Protein AF-A0A176QD18-F1 (afdb_monomer_lite)

Radius of gyration: 16.06 Å; chains: 1; bounding box: 37×31×46 Å

pLDDT: mean 91.09, std 9.18, range [41.78, 98.5]

Secondary structure (DSSP, 8-state):
---EEETT-HHHHHHHHHHHHHHHHHHHS---TTHHHHHHHHHHHHHHHHHHHHHHHHSSEEE---GGGEEEEEPTTT--EEEEEE----EEE-S-HHHHHHHHHHHHHHHHHHHHHH---SS---HHHHHHHHHHHHHHHHHHHH--SPPPPSS---GGGSTTPPPPTT-TT-

Foldseek 3Di:
DFDQDQLQDQVVLVVQLVVLQVLLCVVQVGRPAQLSLLVSLLQSQQVLLQVQQCCLQVHQKRWQSASRQKTFGADPRNGHGDDIGGHDGDMDGHRDSVVSLVNSLVNSLVNQCVSLVSHNGPDDDDPQQSSQSNVLSNQQSCCVRPNDDNAAGSHASCQCVGPPGDADPNHPVD

Sequence (174 aa):
MPLDAPLHDPDLTRRWVERYAEITRAQSGVAPPGMPSAFVLQHHLDPLAQVVATAAVRGTWVLDADPSRWAVRLEPTFGYPLAVRVAKGESAEVADLGERVRRAQAGYLAAADAIATAFPAAHRMSSRQRLGMGRDMWRGALHRLLGGPLPRRESCCLLYALPAMHPCGGCPRV

Structure (mmCIF, N/CA/C/O backbone):
data_AF-A0A176QD18-F1
#
_entry.id   AF-A0A176QD18-F1
#
loop_
_atom_site.group_PDB
_atom_site.id
_atom_site.type_symbol
_atom_site.label_atom_id
_atom_site.label_alt_id
_atom_site.label_comp_id
_atom_site.label_asym_id
_atom_site.label_entity_id
_atom_site.label_seq_id
_atom_site.pdbx_PDB_ins_code
_atom_site.Cartn_x
_atom_site.Cartn_y
_atom_site.Cartn_z
_atom_site.occupancy
_atom_site.B_iso_or_equiv
_atom_site.auth_seq_id
_atom_site.auth_comp_id
_atom_site.auth_asym_id
_atom_site.auth_atom_id
_atom_site.pdbx_PDB_model_num
ATOM 1 N N . MET A 1 1 ? 13.319 -18.129 -5.665 1.00 41.78 1 MET A N 1
ATOM 2 C CA . MET A 1 1 ? 13.509 -17.638 -4.284 1.00 41.78 1 MET A CA 1
ATOM 3 C C . MET A 1 1 ? 12.147 -17.635 -3.605 1.00 41.78 1 MET A C 1
ATOM 5 O O . MET A 1 1 ? 11.299 -16.882 -4.075 1.00 41.78 1 MET A O 1
ATOM 9 N N . PRO A 1 2 ? 11.879 -18.497 -2.606 1.00 43.75 2 PRO A N 1
ATOM 10 C CA . PRO A 1 2 ? 10.680 -18.345 -1.790 1.00 43.75 2 PRO A CA 1
ATOM 11 C C . PRO A 1 2 ? 10.827 -17.031 -1.018 1.00 43.75 2 PRO A C 1
ATOM 13 O O . PRO A 1 2 ? 11.711 -16.886 -0.180 1.00 43.75 2 PRO A O 1
ATOM 16 N N . LEU A 1 3 ? 10.039 -16.035 -1.408 1.00 50.09 3 LEU A N 1
ATOM 17 C CA . LEU A 1 3 ? 10.048 -14.705 -0.818 1.00 50.09 3 LEU A CA 1
ATOM 18 C C . LEU A 1 3 ? 8.923 -14.643 0.212 1.00 50.09 3 LEU A C 1
ATOM 20 O O . LEU A 1 3 ? 7.828 -14.171 -0.086 1.00 50.09 3 LEU A O 1
ATOM 24 N N . ASP A 1 4 ? 9.200 -15.140 1.414 1.00 60.00 4 ASP A N 1
ATOM 25 C CA . ASP A 1 4 ? 8.589 -14.562 2.607 1.00 60.00 4 ASP A CA 1
ATOM 26 C C . ASP A 1 4 ? 9.358 -13.261 2.844 1.00 60.00 4 ASP A C 1
ATOM 28 O O . ASP A 1 4 ? 10.398 -13.259 3.495 1.00 60.00 4 ASP A O 1
ATOM 32 N N . ALA A 1 5 ? 8.943 -12.177 2.188 1.00 55.12 5 ALA A N 1
ATOM 33 C CA . ALA A 1 5 ? 9.625 -10.897 2.286 1.00 55.12 5 ALA A CA 1
ATOM 34 C C . ALA A 1 5 ? 9.319 -10.297 3.666 1.00 55.12 5 ALA A C 1
ATOM 36 O O . ALA A 1 5 ? 8.156 -9.948 3.916 1.00 55.12 5 ALA A O 1
ATOM 37 N N . PRO A 1 6 ? 10.308 -10.138 4.565 1.00 59.91 6 PRO A N 1
ATOM 38 C CA . PRO A 1 6 ? 10.138 -9.204 5.663 1.00 59.91 6 PRO A CA 1
ATOM 39 C C . PRO A 1 6 ? 9.969 -7.827 5.021 1.00 59.91 6 PRO A C 1
ATOM 41 O O . PRO A 1 6 ? 10.747 -7.463 4.134 1.00 59.91 6 PRO A O 1
ATOM 44 N N . LEU A 1 7 ? 8.986 -7.037 5.452 1.00 63.72 7 LEU A N 1
ATOM 45 C CA . LEU A 1 7 ? 8.760 -5.703 4.879 1.00 63.72 7 LEU A CA 1
ATOM 46 C C . LEU A 1 7 ? 9.941 -4.730 5.149 1.00 63.72 7 LEU A C 1
ATOM 48 O O . LEU A 1 7 ? 9.865 -3.573 4.745 1.00 63.72 7 LEU A O 1
ATOM 52 N N . HIS A 1 8 ? 11.009 -5.174 5.831 1.00 68.88 8 HIS A N 1
ATOM 53 C CA . HIS A 1 8 ? 12.129 -4.363 6.338 1.00 68.88 8 HIS A CA 1
ATOM 54 C C . HIS A 1 8 ? 13.501 -4.785 5.809 1.00 68.88 8 HIS A C 1
ATOM 56 O O . HIS A 1 8 ? 14.480 -4.156 6.193 1.00 68.88 8 HIS A O 1
ATOM 62 N N . ASP A 1 9 ? 13.616 -5.834 4.987 1.00 83.12 9 ASP A N 1
ATOM 63 C CA . ASP A 1 9 ? 14.916 -6.213 4.417 1.00 83.12 9 ASP A CA 1
ATOM 64 C C . ASP A 1 9 ? 15.199 -5.350 3.169 1.00 83.12 9 ASP A C 1
ATOM 66 O O . ASP A 1 9 ? 14.551 -5.537 2.126 1.00 83.12 9 ASP A O 1
ATOM 70 N N . PRO A 1 10 ? 16.142 -4.387 3.235 1.00 87.06 10 PRO A N 1
ATOM 71 C CA . PRO A 1 10 ? 16.395 -3.479 2.127 1.00 87.06 10 PRO A CA 1
ATOM 72 C C . PRO A 1 10 ? 17.048 -4.173 0.925 1.00 87.06 10 PRO A C 1
ATOM 74 O O . PRO A 1 10 ? 16.810 -3.756 -0.208 1.00 87.06 10 PRO A O 1
ATOM 77 N N . ASP A 1 11 ? 17.839 -5.229 1.133 1.00 88.50 11 ASP A N 1
ATOM 78 C CA . ASP A 1 11 ? 18.477 -5.976 0.046 1.00 88.50 11 ASP A CA 1
ATOM 79 C C . ASP A 1 11 ? 17.459 -6.817 -0.710 1.00 88.50 11 ASP A C 1
ATOM 81 O O . ASP A 1 11 ? 17.433 -6.829 -1.943 1.00 88.50 11 ASP A O 1
ATOM 85 N N . LEU A 1 12 ? 16.573 -7.487 0.023 1.00 86.06 12 LEU A N 1
ATOM 86 C CA . LEU A 1 12 ? 15.469 -8.224 -0.573 1.00 86.06 12 LEU A CA 1
ATOM 87 C C . LEU A 1 12 ? 14.520 -7.285 -1.325 1.00 86.06 12 LEU A C 1
ATOM 89 O O . LEU A 1 12 ? 14.104 -7.606 -2.438 1.00 86.06 12 LEU A O 1
ATOM 93 N N . THR A 1 13 ? 14.239 -6.109 -0.762 1.00 89.31 13 THR A N 1
ATOM 94 C CA . THR A 1 13 ? 13.400 -5.093 -1.412 1.00 89.31 13 THR A CA 1
ATOM 95 C C . THR A 1 13 ? 14.039 -4.574 -2.702 1.00 89.31 13 THR A C 1
ATOM 97 O O . THR A 1 13 ? 13.356 -4.481 -3.722 1.00 89.31 13 THR A O 1
ATOM 100 N N . ARG A 1 14 ? 15.354 -4.302 -2.712 1.00 91.44 14 ARG A N 1
ATOM 101 C CA . ARG A 1 14 ? 16.087 -3.935 -3.938 1.00 91.44 14 ARG A CA 1
ATOM 102 C C . ARG A 1 14 ? 15.978 -5.017 -5.013 1.00 91.44 14 ARG A C 1
ATOM 104 O O . ARG A 1 14 ? 15.558 -4.715 -6.128 1.00 91.44 14 ARG A O 1
ATOM 111 N N . ARG A 1 15 ? 16.241 -6.280 -4.654 1.00 90.12 15 ARG A N 1
ATOM 112 C CA . ARG A 1 15 ? 16.093 -7.423 -5.574 1.00 90.12 15 ARG A CA 1
ATOM 113 C C . ARG A 1 15 ? 14.668 -7.556 -6.110 1.00 90.12 15 ARG A C 1
ATOM 115 O O . ARG A 1 15 ? 14.470 -7.935 -7.261 1.00 90.12 15 ARG A O 1
ATOM 122 N N . TRP A 1 16 ? 13.659 -7.249 -5.295 1.00 90.56 16 TRP A N 1
ATOM 123 C CA . TRP A 1 16 ? 12.268 -7.259 -5.741 1.00 90.56 16 TRP A CA 1
ATOM 124 C C . TRP A 1 16 ? 11.989 -6.149 -6.760 1.00 90.56 16 TRP A C 1
ATOM 126 O O . TRP A 1 16 ? 11.379 -6.423 -7.791 1.00 90.56 16 TRP A O 1
ATOM 136 N N . VAL A 1 17 ? 12.484 -4.928 -6.534 1.00 92.88 17 VAL A N 1
ATOM 137 C CA . VAL A 1 17 ? 12.375 -3.819 -7.500 1.00 92.88 17 VAL A CA 1
ATOM 138 C C . VAL A 1 17 ? 13.026 -4.180 -8.837 1.00 92.88 17 VAL A C 1
ATOM 140 O O . VAL A 1 17 ? 12.416 -3.975 -9.887 1.00 92.88 17 VAL A O 1
ATOM 143 N N . GLU A 1 18 ? 14.232 -4.747 -8.807 1.00 92.94 18 GLU A N 1
ATOM 144 C CA . GLU A 1 18 ? 14.959 -5.197 -10.002 1.00 92.94 18 GLU A CA 1
ATOM 145 C C . GLU A 1 18 ? 14.175 -6.268 -10.761 1.00 92.94 18 GLU A C 1
ATOM 147 O O . GLU A 1 18 ? 13.885 -6.109 -11.950 1.00 92.94 18 GLU A O 1
ATOM 152 N N . ARG A 1 19 ? 13.729 -7.305 -10.048 1.00 91.81 19 ARG A N 1
ATOM 153 C CA . ARG A 1 19 ? 12.923 -8.382 -10.617 1.00 91.81 19 ARG A CA 1
ATOM 154 C C . ARG A 1 19 ? 11.614 -7.870 -11.221 1.00 91.81 19 ARG A C 1
ATOM 156 O O . ARG A 1 19 ? 11.225 -8.294 -12.306 1.00 91.81 19 ARG A O 1
ATOM 163 N N . TYR A 1 20 ? 10.921 -6.958 -10.541 1.00 92.25 20 TYR A N 1
ATOM 164 C CA . TYR A 1 20 ? 9.683 -6.372 -11.054 1.00 92.25 20 TYR A CA 1
ATOM 165 C C . TYR A 1 20 ? 9.940 -5.584 -12.346 1.00 92.25 20 TYR A C 1
ATOM 167 O O . TYR A 1 20 ? 9.141 -5.645 -13.281 1.00 92.25 20 TYR A O 1
ATOM 175 N N . ALA A 1 21 ? 11.083 -4.897 -12.444 1.00 94.69 21 ALA A N 1
ATOM 176 C CA . ALA A 1 21 ? 11.501 -4.224 -13.669 1.00 94.69 21 ALA A CA 1
ATOM 177 C C . ALA A 1 21 ? 11.758 -5.214 -14.819 1.00 94.69 21 ALA A C 1
ATOM 179 O O . ALA A 1 21 ? 11.364 -4.945 -15.952 1.00 94.69 21 ALA A O 1
ATOM 180 N N . GLU A 1 22 ? 12.389 -6.358 -14.545 1.00 95.06 22 GLU A N 1
ATOM 181 C CA . GLU A 1 22 ? 12.621 -7.421 -15.535 1.00 95.06 22 GLU A CA 1
ATOM 182 C C . GLU A 1 22 ? 11.314 -8.019 -16.054 1.00 95.06 22 GLU A C 1
ATOM 184 O O . GLU A 1 22 ? 11.115 -8.087 -17.266 1.00 95.06 22 GLU A O 1
ATOM 189 N N . ILE A 1 23 ? 10.398 -8.372 -15.149 1.00 93.75 23 ILE A N 1
ATOM 190 C CA . ILE A 1 23 ? 9.067 -8.889 -15.497 1.00 93.75 23 ILE A CA 1
ATOM 191 C C . ILE A 1 23 ? 8.314 -7.871 -16.356 1.00 93.75 23 ILE A C 1
ATOM 193 O O . ILE A 1 23 ? 7.779 -8.217 -17.408 1.00 93.75 23 ILE A O 1
ATOM 197 N N . THR A 1 24 ? 8.325 -6.601 -15.946 1.00 93.94 24 THR A N 1
ATOM 198 C CA . THR A 1 24 ? 7.634 -5.532 -16.675 1.00 93.94 24 THR A CA 1
ATOM 199 C C . THR A 1 24 ? 8.210 -5.359 -18.083 1.00 93.94 24 THR A C 1
ATOM 201 O O . THR A 1 24 ? 7.447 -5.269 -19.043 1.00 93.94 24 THR A O 1
ATOM 204 N N . ARG A 1 25 ? 9.544 -5.391 -18.242 1.00 96.12 25 ARG A N 1
ATOM 205 C CA . ARG A 1 25 ? 10.193 -5.363 -19.565 1.00 96.12 25 ARG A CA 1
ATOM 206 C C . ARG A 1 25 ? 9.796 -6.559 -20.423 1.00 96.12 25 ARG A C 1
ATOM 208 O O . ARG A 1 25 ? 9.487 -6.368 -21.592 1.00 96.12 25 ARG A O 1
ATOM 215 N N . ALA A 1 26 ? 9.777 -7.761 -19.854 1.00 94.56 26 ALA A N 1
ATOM 216 C CA . ALA A 1 26 ? 9.394 -8.965 -20.585 1.00 94.56 26 ALA A CA 1
ATOM 217 C C . ALA A 1 26 ? 7.936 -8.910 -21.077 1.00 94.56 26 ALA A C 1
ATOM 219 O O . ALA A 1 26 ? 7.643 -9.370 -22.175 1.00 94.56 26 ALA A O 1
ATOM 220 N N . GLN A 1 27 ? 7.030 -8.324 -20.289 1.00 92.50 27 GLN A N 1
ATOM 221 C CA . GLN A 1 27 ? 5.603 -8.242 -20.619 1.00 92.50 27 GLN A CA 1
ATOM 222 C C . GLN A 1 27 ? 5.247 -7.061 -21.528 1.00 92.50 27 GLN A C 1
ATOM 224 O O . GLN A 1 27 ? 4.351 -7.172 -22.358 1.00 92.50 27 GLN A O 1
ATOM 229 N N . SER A 1 28 ? 5.916 -5.922 -21.347 1.00 93.25 28 SER A N 1
ATOM 230 C CA . SER A 1 28 ? 5.513 -4.639 -21.943 1.00 93.25 28 SER A CA 1
ATOM 231 C C . SER A 1 28 ? 6.561 -4.047 -22.889 1.00 93.25 28 SER A C 1
ATOM 233 O O . SER A 1 28 ? 6.387 -2.935 -23.378 1.00 93.25 28 SER A O 1
ATOM 235 N N . GLY A 1 29 ? 7.693 -4.726 -23.095 1.00 95.88 29 GLY A N 1
ATOM 236 C CA . GLY A 1 29 ? 8.840 -4.238 -23.872 1.00 95.88 29 GLY A CA 1
ATOM 237 C C . GLY A 1 29 ? 9.672 -3.150 -23.176 1.00 95.88 29 GLY A C 1
ATOM 238 O O . GLY A 1 29 ? 10.802 -2.885 -23.579 1.00 95.88 29 GLY A O 1
ATOM 239 N N . VAL A 1 30 ? 9.157 -2.528 -22.111 1.00 95.56 30 VAL A N 1
ATOM 240 C CA . VAL A 1 30 ? 9.819 -1.451 -21.360 1.00 95.56 30 VAL A CA 1
ATOM 241 C C . VAL A 1 30 ? 9.421 -1.487 -19.885 1.00 95.56 30 VAL A C 1
ATOM 243 O O . VAL A 1 30 ? 8.321 -1.907 -19.544 1.00 95.56 30 VAL A O 1
ATOM 246 N N . ALA A 1 31 ? 10.302 -1.004 -19.008 1.00 94.88 31 ALA A N 1
ATOM 247 C CA . ALA A 1 31 ? 9.981 -0.679 -17.619 1.00 94.88 31 ALA A CA 1
ATOM 248 C C . ALA A 1 31 ? 10.332 0.797 -17.359 1.00 94.88 31 ALA A C 1
ATOM 250 O O . ALA A 1 31 ? 11.516 1.116 -17.226 1.00 94.88 31 ALA A O 1
ATOM 251 N N . PRO A 1 32 ? 9.339 1.706 -17.323 1.00 94.25 32 PRO A N 1
ATOM 252 C CA . PRO A 1 32 ? 9.568 3.126 -17.101 1.00 94.25 32 PRO A CA 1
ATOM 253 C C . PRO A 1 32 ? 10.332 3.385 -15.793 1.00 94.25 32 PRO A C 1
ATOM 255 O O . PRO A 1 32 ? 10.030 2.746 -14.777 1.00 94.25 32 PRO A O 1
ATOM 258 N N . PRO A 1 33 ? 11.286 4.336 -15.769 1.00 91.81 33 PRO A N 1
ATOM 259 C CA . PRO A 1 33 ? 12.029 4.662 -14.557 1.00 91.81 33 PRO A CA 1
ATOM 260 C C . PRO A 1 33 ? 11.102 4.97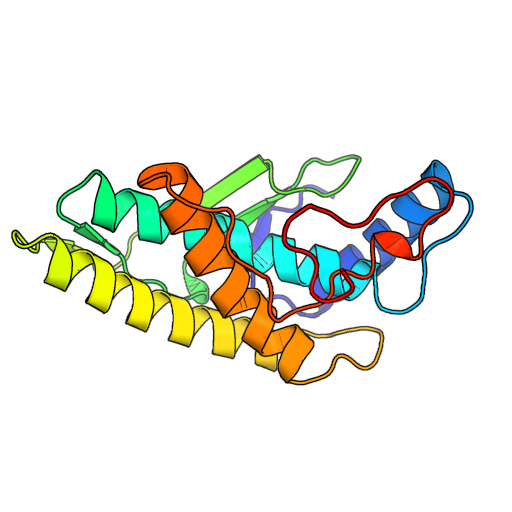4 -13.379 1.00 91.81 33 PRO A C 1
ATOM 262 O O . PRO A 1 33 ? 10.150 5.744 -13.492 1.00 91.81 33 PRO A O 1
ATOM 265 N N . GLY A 1 34 ? 11.380 4.356 -12.232 1.00 92.94 34 GLY A N 1
ATOM 266 C CA . GLY A 1 34 ? 10.616 4.543 -10.997 1.00 92.94 34 GLY A CA 1
ATOM 267 C C . GLY A 1 34 ? 9.279 3.797 -10.916 1.00 92.94 34 GLY A C 1
ATOM 268 O O . GLY A 1 34 ? 8.773 3.648 -9.805 1.00 92.94 34 GLY A O 1
ATOM 269 N N . MET A 1 35 ? 8.728 3.278 -12.023 1.00 94.81 35 MET A N 1
ATOM 270 C CA . MET A 1 35 ? 7.501 2.465 -11.994 1.00 94.81 35 MET A CA 1
ATOM 271 C C . MET A 1 35 ? 7.688 1.188 -11.153 1.00 94.81 35 MET A C 1
ATOM 273 O O . MET A 1 35 ? 6.890 0.991 -10.236 1.00 94.81 35 MET A O 1
ATOM 277 N N . PRO A 1 36 ? 8.768 0.392 -11.322 1.00 94.88 36 PRO A N 1
ATOM 278 C CA . PRO A 1 36 ? 8.990 -0.791 -10.488 1.00 94.88 36 PRO A CA 1
ATOM 279 C C . PRO A 1 36 ? 9.052 -0.466 -8.991 1.00 94.88 36 PRO A C 1
ATOM 281 O O . PRO A 1 36 ? 8.382 -1.107 -8.186 1.00 94.88 36 PRO A O 1
ATOM 284 N N . SER A 1 37 ? 9.769 0.599 -8.615 1.00 95.44 37 SER A N 1
ATOM 285 C CA . SER A 1 37 ? 9.825 1.084 -7.229 1.00 95.44 37 SER A CA 1
ATOM 286 C C . SER A 1 37 ? 8.446 1.475 -6.691 1.00 95.44 37 SER A C 1
ATOM 288 O O . SER A 1 37 ? 8.125 1.180 -5.543 1.00 95.44 37 SER A O 1
ATOM 290 N N . ALA A 1 38 ? 7.617 2.131 -7.509 1.00 95.62 38 ALA A N 1
ATOM 291 C CA . ALA A 1 38 ? 6.277 2.544 -7.111 1.00 95.62 38 ALA A CA 1
ATOM 292 C C . ALA A 1 38 ? 5.352 1.344 -6.866 1.00 95.62 38 ALA A C 1
ATOM 294 O O . ALA A 1 38 ? 4.620 1.339 -5.878 1.00 95.62 38 ALA A O 1
ATOM 295 N N . PHE A 1 39 ? 5.408 0.328 -7.730 1.00 94.44 39 PHE A N 1
ATOM 296 C CA . PHE A 1 39 ? 4.615 -0.893 -7.582 1.00 94.44 39 PHE A CA 1
ATOM 297 C C . PHE A 1 39 ? 5.065 -1.739 -6.397 1.00 94.44 39 PHE A C 1
ATOM 299 O O . PHE A 1 39 ? 4.227 -2.162 -5.605 1.00 94.44 39 PHE A O 1
ATOM 306 N N . VAL A 1 40 ? 6.373 -1.922 -6.214 1.00 94.06 40 VAL A N 1
ATOM 307 C CA . VAL A 1 40 ? 6.892 -2.662 -5.059 1.00 94.06 40 VAL A CA 1
ATOM 308 C C . VAL A 1 40 ? 6.539 -1.948 -3.753 1.00 94.06 40 VAL A C 1
ATOM 310 O O . VAL A 1 40 ? 6.011 -2.589 -2.848 1.00 94.06 40 VAL A O 1
ATOM 313 N N . LEU A 1 41 ? 6.689 -0.618 -3.662 1.00 95.12 41 LEU A N 1
ATOM 314 C CA . LEU A 1 41 ? 6.219 0.132 -2.489 1.00 95.12 41 LEU A CA 1
ATOM 315 C C . LEU A 1 41 ? 4.710 -0.063 -2.261 1.00 95.12 41 LEU A C 1
ATOM 317 O O . LEU A 1 41 ? 4.279 -0.281 -1.131 1.00 95.12 41 LEU A O 1
ATOM 321 N N . GLN A 1 42 ? 3.902 -0.036 -3.325 1.00 94.81 42 GLN A N 1
ATOM 322 C CA . GLN A 1 42 ? 2.470 -0.314 -3.223 1.00 94.81 42 GLN A CA 1
ATOM 323 C C . GLN A 1 42 ? 2.202 -1.728 -2.675 1.00 94.81 42 GLN A C 1
ATOM 325 O O . GLN A 1 42 ? 1.302 -1.904 -1.858 1.00 94.81 42 GLN A O 1
ATOM 330 N N . HIS A 1 43 ? 3.001 -2.722 -3.065 1.00 93.06 43 HIS A N 1
ATOM 331 C CA . HIS A 1 43 ? 2.897 -4.097 -2.579 1.00 93.06 43 HIS A CA 1
ATOM 332 C C . HIS A 1 43 ? 3.346 -4.288 -1.123 1.00 93.06 43 HIS A C 1
ATOM 334 O O . HIS A 1 43 ? 2.864 -5.217 -0.479 1.00 93.06 43 HIS A O 1
ATOM 340 N N . HIS A 1 44 ? 4.186 -3.405 -0.574 1.00 91.81 44 HIS A N 1
ATOM 341 C CA . HIS A 1 44 ? 4.435 -3.357 0.872 1.00 91.81 44 HIS A CA 1
ATOM 342 C C . HIS A 1 44 ? 3.241 -2.766 1.644 1.00 91.81 44 HIS A C 1
ATOM 344 O O . HIS A 1 44 ? 2.949 -3.193 2.758 1.00 91.81 44 HIS A O 1
ATOM 350 N N . LEU A 1 45 ? 2.554 -1.779 1.062 1.00 95.19 45 LEU A N 1
ATOM 351 C CA . LEU A 1 45 ? 1.573 -0.948 1.767 1.00 95.19 45 LEU A CA 1
ATOM 352 C C . LEU A 1 45 ? 0.124 -1.446 1.666 1.00 95.19 45 LEU A C 1
ATOM 354 O O . LEU A 1 45 ? -0.611 -1.334 2.648 1.00 95.19 45 LEU A O 1
ATOM 358 N N . ASP A 1 46 ? -0.307 -1.956 0.504 1.00 95.19 46 ASP A N 1
ATOM 359 C CA . ASP A 1 46 ? -1.700 -2.387 0.281 1.00 95.19 46 ASP A CA 1
ATOM 360 C C . ASP A 1 46 ? -2.093 -3.549 1.196 1.00 95.19 46 ASP A C 1
ATOM 362 O O . ASP A 1 46 ? -3.123 -3.431 1.857 1.00 95.19 46 ASP A O 1
ATOM 366 N N . PRO A 1 47 ? -1.304 -4.635 1.329 1.00 92.75 47 PRO A N 1
ATOM 367 C CA . PRO A 1 47 ? -1.739 -5.772 2.133 1.00 92.75 47 PRO A CA 1
ATOM 368 C C . PRO A 1 47 ? -1.904 -5.412 3.615 1.00 92.75 47 PRO A C 1
ATOM 370 O O . PRO A 1 47 ? -2.891 -5.808 4.233 1.00 92.75 47 PRO A O 1
ATOM 373 N N . LEU A 1 48 ? -0.996 -4.597 4.166 1.00 94.00 48 LEU A N 1
ATOM 374 C CA . LEU A 1 48 ? -1.116 -4.067 5.527 1.00 94.00 48 LEU A CA 1
ATOM 375 C C . LEU A 1 48 ? -2.391 -3.219 5.678 1.00 94.00 48 LEU A C 1
ATOM 377 O O . LEU A 1 48 ? -3.156 -3.427 6.619 1.00 94.00 48 LEU A O 1
ATOM 381 N N . ALA A 1 49 ? -2.663 -2.318 4.724 1.00 97.00 49 ALA A N 1
ATOM 382 C CA . ALA A 1 49 ? -3.874 -1.496 4.733 1.00 97.00 49 ALA A CA 1
ATOM 383 C C . ALA A 1 49 ? -5.142 -2.357 4.717 1.00 97.00 49 ALA A C 1
ATOM 385 O O . ALA A 1 49 ? -6.055 -2.114 5.504 1.00 97.00 49 ALA A O 1
ATOM 386 N N . GLN A 1 50 ? -5.190 -3.380 3.853 1.00 96.12 50 GLN A N 1
ATOM 387 C CA . GLN A 1 50 ? -6.340 -4.278 3.740 1.00 96.12 50 GLN A CA 1
ATOM 388 C C . GLN A 1 50 ? -6.622 -5.003 5.054 1.00 96.12 50 GLN A C 1
ATOM 390 O O . GLN A 1 50 ? -7.768 -5.017 5.503 1.00 96.12 50 GLN A O 1
ATOM 395 N N . VAL A 1 51 ? -5.604 -5.595 5.684 1.00 95.44 51 VAL A N 1
ATOM 396 C CA . VAL A 1 51 ? -5.805 -6.386 6.906 1.00 95.44 51 VAL A CA 1
ATOM 397 C C . VAL A 1 51 ? -6.184 -5.486 8.083 1.00 95.44 51 VAL A C 1
ATOM 399 O O . VAL A 1 51 ? -7.165 -5.776 8.768 1.00 95.44 51 VAL A O 1
ATOM 402 N N . VAL A 1 52 ? -5.473 -4.370 8.287 1.00 96.62 52 VAL A N 1
ATOM 403 C CA . VAL A 1 52 ? -5.758 -3.428 9.385 1.00 96.62 52 VAL A CA 1
ATOM 404 C C . VAL A 1 52 ? -7.147 -2.801 9.227 1.00 96.62 52 VAL A C 1
ATOM 406 O O . VAL A 1 52 ? -7.920 -2.767 10.186 1.00 96.62 52 VAL A O 1
ATOM 409 N N . ALA A 1 53 ? -7.514 -2.365 8.017 1.00 98.06 53 ALA A N 1
ATOM 410 C CA . ALA A 1 53 ? -8.842 -1.814 7.759 1.00 98.06 53 ALA A CA 1
ATOM 411 C C . ALA A 1 53 ? -9.943 -2.871 7.922 1.00 98.06 53 ALA A C 1
ATOM 413 O O . ALA A 1 53 ? -10.985 -2.581 8.507 1.00 98.06 53 ALA A O 1
ATOM 414 N N . THR A 1 54 ? -9.722 -4.105 7.458 1.00 97.56 54 THR A N 1
ATOM 415 C CA . THR A 1 54 ? -10.706 -5.191 7.596 1.00 97.56 54 THR A CA 1
ATOM 416 C C . THR A 1 54 ? -10.964 -5.517 9.062 1.00 97.56 54 THR A C 1
ATOM 418 O O . THR A 1 54 ? -12.125 -5.609 9.460 1.00 97.56 54 THR A O 1
ATOM 421 N N . ALA A 1 55 ? -9.914 -5.629 9.881 1.00 96.25 55 ALA A N 1
ATOM 422 C CA . ALA A 1 55 ? -10.051 -5.885 11.313 1.00 96.25 55 ALA A CA 1
ATOM 423 C C . ALA A 1 55 ? -10.870 -4.792 12.023 1.00 96.25 55 ALA A C 1
ATOM 425 O O . ALA A 1 55 ? -11.765 -5.111 12.807 1.00 96.25 55 ALA A O 1
ATOM 426 N N . ALA A 1 56 ? -10.629 -3.522 11.676 1.00 97.81 56 ALA A N 1
ATOM 427 C CA . ALA A 1 56 ? -11.333 -2.383 12.259 1.00 97.81 56 ALA A CA 1
ATOM 428 C C . ALA A 1 56 ? -12.787 -2.243 11.774 1.00 97.81 56 ALA A C 1
ATOM 430 O O . ALA A 1 56 ? -13.672 -1.900 12.557 1.00 97.81 56 ALA A O 1
ATOM 431 N N . VAL A 1 57 ? -13.050 -2.489 10.487 1.00 98.06 57 VAL A N 1
ATOM 432 C CA . VAL A 1 57 ? -14.372 -2.267 9.876 1.00 98.06 57 VAL A CA 1
ATOM 433 C C . VAL A 1 57 ? -15.305 -3.462 10.055 1.00 98.06 57 VAL A C 1
ATOM 435 O O . VAL A 1 57 ? -16.500 -3.274 10.276 1.00 98.06 57 VAL A O 1
ATOM 438 N N . ARG A 1 58 ? -14.791 -4.689 9.919 1.00 97.25 58 ARG A N 1
ATOM 439 C CA . ARG A 1 58 ? -15.593 -5.925 9.965 1.00 97.25 58 ARG A CA 1
ATOM 440 C C . ARG A 1 58 ? -15.505 -6.662 11.297 1.00 97.25 58 ARG A C 1
ATOM 442 O O . ARG A 1 58 ? -16.373 -7.484 11.568 1.00 97.25 58 ARG A O 1
ATOM 449 N N . GLY A 1 59 ? -14.483 -6.388 12.102 1.00 95.31 59 GLY A N 1
ATOM 450 C CA . GLY A 1 59 ? -14.330 -6.937 13.446 1.00 95.31 59 GLY A CA 1
ATOM 451 C C . GLY A 1 59 ? -14.554 -5.893 14.539 1.00 95.31 59 GLY A C 1
ATOM 452 O O . GLY A 1 59 ? -15.120 -4.821 14.310 1.00 95.31 59 GLY A O 1
ATOM 453 N N . THR A 1 60 ? -14.065 -6.215 15.735 1.00 95.62 60 THR A N 1
ATOM 454 C CA . THR A 1 60 ? -14.049 -5.333 16.913 1.00 95.62 60 THR A CA 1
ATOM 455 C C . THR A 1 60 ? -12.632 -4.880 17.276 1.00 95.62 60 THR A C 1
ATOM 457 O O . THR A 1 60 ? -12.417 -4.276 18.324 1.00 95.62 60 THR A O 1
ATOM 460 N N . TRP A 1 61 ? -11.659 -5.116 16.390 1.00 96.44 61 TRP A N 1
ATOM 461 C CA . TRP A 1 61 ? -10.237 -5.056 16.718 1.00 96.44 61 TRP A CA 1
ATOM 462 C C . TRP A 1 61 ? -9.525 -3.861 16.094 1.00 96.44 61 TRP A C 1
ATOM 464 O O . TRP A 1 61 ? -9.714 -3.530 14.925 1.00 96.44 61 TRP A O 1
ATOM 474 N N . VAL A 1 62 ? -8.615 -3.278 16.865 1.00 97.25 62 VAL A N 1
ATOM 475 C CA . VAL A 1 62 ? -7.522 -2.441 16.375 1.00 97.25 62 VAL A CA 1
ATOM 476 C C . VAL A 1 62 ? -6.246 -3.264 16.504 1.00 97.25 62 VAL A C 1
ATOM 478 O O . VAL A 1 62 ? -5.829 -3.585 17.617 1.00 97.25 62 VAL A O 1
ATOM 481 N N . LEU A 1 63 ? -5.663 -3.644 15.367 1.00 94.06 63 LEU A N 1
ATOM 482 C CA . LEU A 1 63 ? -4.429 -4.428 15.320 1.00 94.06 63 LEU A CA 1
ATOM 483 C C . LEU A 1 63 ? -3.202 -3.526 15.475 1.00 94.06 63 LEU A C 1
ATOM 485 O O . LEU A 1 63 ? -3.191 -2.408 14.957 1.00 94.06 63 LEU A O 1
ATOM 489 N N . ASP A 1 64 ? -2.158 -4.046 16.120 1.00 90.44 64 ASP A N 1
ATOM 490 C CA . ASP A 1 64 ? -0.814 -3.482 16.026 1.00 90.44 64 ASP A CA 1
ATOM 491 C C . ASP A 1 64 ? -0.320 -3.527 14.567 1.00 90.44 64 ASP A C 1
ATOM 493 O O . ASP A 1 64 ? -0.300 -4.577 13.914 1.00 90.44 64 ASP A O 1
ATOM 497 N N . ALA A 1 65 ? 0.047 -2.355 14.052 1.00 92.19 65 ALA A N 1
ATOM 498 C CA . ALA A 1 65 ? 0.511 -2.159 12.687 1.00 92.19 65 ALA A CA 1
ATOM 499 C C . ALA A 1 65 ? 2.042 -2.054 12.593 1.00 92.19 65 ALA A C 1
ATOM 501 O O . ALA A 1 65 ? 2.531 -1.726 11.514 1.00 92.19 65 ALA A O 1
ATOM 502 N N . ASP A 1 66 ? 2.790 -2.312 13.679 1.00 89.75 66 ASP A N 1
ATOM 503 C CA . ASP A 1 66 ? 4.256 -2.356 13.662 1.00 89.75 66 ASP A CA 1
ATOM 504 C C . ASP A 1 66 ? 4.741 -3.216 12.489 1.00 89.75 66 ASP A C 1
ATOM 506 O O . ASP A 1 66 ? 4.535 -4.434 12.518 1.00 89.75 66 ASP A O 1
ATOM 510 N N . PRO A 1 67 ? 5.411 -2.623 11.479 1.00 85.75 67 PRO A N 1
ATOM 511 C CA . PRO A 1 67 ? 5.870 -3.356 10.317 1.00 85.75 67 PRO A CA 1
ATOM 512 C C . PRO A 1 67 ? 6.636 -4.620 10.698 1.00 85.75 67 PRO A C 1
ATOM 514 O O . PRO A 1 67 ? 6.423 -5.633 10.042 1.00 85.75 67 PRO A O 1
ATOM 517 N N . SER A 1 68 ? 7.466 -4.592 11.752 1.00 85.12 68 SER A N 1
ATOM 518 C CA . SER A 1 68 ? 8.382 -5.683 12.134 1.00 85.12 68 SER A CA 1
ATOM 519 C C . SER A 1 68 ? 7.698 -7.042 12.347 1.00 85.12 68 SER A C 1
ATOM 521 O O . SER A 1 68 ? 8.332 -8.096 12.265 1.00 85.12 68 SER A O 1
ATOM 523 N N . ARG A 1 69 ? 6.382 -7.026 12.590 1.00 85.69 69 ARG A N 1
ATOM 524 C CA . ARG A 1 69 ? 5.540 -8.208 12.811 1.00 85.69 69 ARG A CA 1
ATOM 525 C C . ARG A 1 69 ? 4.867 -8.731 11.544 1.00 85.69 69 ARG A C 1
ATOM 527 O O . ARG A 1 69 ? 4.142 -9.724 11.610 1.00 85.69 69 ARG A O 1
ATOM 534 N N . TRP A 1 70 ? 5.068 -8.076 10.408 1.00 86.06 70 TRP A N 1
ATOM 535 C CA . TRP A 1 70 ? 4.344 -8.329 9.171 1.00 86.06 70 TRP A CA 1
ATOM 536 C C . TRP A 1 70 ? 5.294 -8.775 8.065 1.00 86.06 70 TRP A C 1
ATOM 538 O O . TRP A 1 70 ? 6.319 -8.156 7.783 1.00 86.06 70 TRP A O 1
ATOM 548 N N . ALA A 1 71 ? 4.904 -9.845 7.384 1.00 86.56 71 ALA A N 1
ATOM 549 C CA . ALA A 1 71 ? 5.595 -10.343 6.208 1.00 86.56 71 ALA A CA 1
ATOM 550 C C . ALA A 1 71 ? 4.598 -10.604 5.084 1.00 86.56 71 ALA A C 1
ATOM 552 O O . ALA A 1 71 ? 3.424 -10.910 5.317 1.00 86.56 71 ALA A O 1
ATOM 553 N N . VAL A 1 72 ? 5.081 -10.513 3.850 1.00 86.69 72 VAL A N 1
ATOM 554 C CA . VAL A 1 72 ? 4.272 -10.781 2.662 1.00 86.69 72 VAL A CA 1
ATOM 555 C C . VAL A 1 72 ? 4.890 -11.944 1.911 1.00 86.69 72 VAL A C 1
ATOM 557 O O . VAL A 1 72 ? 6.078 -11.938 1.595 1.00 86.69 72 VAL A O 1
ATOM 560 N N . ARG A 1 73 ? 4.065 -12.944 1.611 1.00 87.44 73 ARG A N 1
ATOM 561 C CA . ARG A 1 73 ? 4.436 -14.033 0.716 1.00 87.44 73 ARG A CA 1
ATOM 562 C C . ARG A 1 73 ? 4.125 -13.616 -0.711 1.00 87.44 73 ARG A C 1
ATOM 564 O O . ARG A 1 73 ? 2.976 -13.285 -1.013 1.00 87.44 73 ARG A O 1
ATOM 571 N N . LEU A 1 74 ? 5.128 -13.656 -1.576 1.00 86.44 74 LEU A N 1
ATOM 572 C CA . LEU A 1 74 ? 4.992 -13.260 -2.976 1.00 86.44 74 LEU A CA 1
ATOM 573 C C . LEU A 1 74 ? 4.701 -14.453 -3.887 1.00 86.44 74 LEU A C 1
ATOM 575 O O . LEU A 1 74 ? 5.134 -15.577 -3.623 1.00 86.44 74 LEU A O 1
ATOM 579 N N . GLU A 1 75 ? 3.995 -14.197 -4.986 1.00 89.38 75 GLU A N 1
ATOM 580 C CA . GLU A 1 75 ? 3.873 -15.154 -6.080 1.00 89.38 75 GLU A CA 1
ATOM 581 C C . GLU A 1 75 ? 5.251 -15.348 -6.739 1.00 89.38 75 GLU A C 1
ATOM 583 O O . GLU A 1 75 ? 5.936 -14.367 -7.053 1.00 89.38 75 GLU A O 1
ATOM 588 N N . PRO A 1 76 ? 5.710 -16.601 -6.908 1.00 84.06 76 PRO A N 1
ATOM 589 C CA . PRO A 1 76 ? 7.090 -16.893 -7.277 1.00 84.06 76 PRO A CA 1
ATOM 590 C C . PRO A 1 76 ? 7.488 -16.480 -8.694 1.00 84.06 76 PRO A C 1
ATOM 592 O O . PRO A 1 76 ? 8.690 -16.502 -8.960 1.00 84.06 76 PRO A O 1
ATOM 595 N N . THR A 1 77 ? 6.554 -16.127 -9.580 1.00 85.56 77 THR A N 1
ATOM 596 C CA . THR A 1 77 ? 6.778 -15.826 -11.005 1.00 85.56 77 THR A CA 1
ATOM 597 C C . THR A 1 77 ? 6.783 -14.318 -11.261 1.00 85.56 77 THR A C 1
ATOM 599 O O . THR A 1 77 ? 7.781 -13.767 -11.726 1.00 85.56 77 THR A O 1
ATOM 602 N N . PHE A 1 78 ? 5.700 -13.651 -10.879 1.00 85.69 78 PHE A N 1
ATOM 603 C CA . PHE A 1 78 ? 5.359 -12.258 -11.131 1.00 85.69 78 PHE A CA 1
ATOM 604 C C . PHE A 1 78 ? 5.577 -11.353 -9.911 1.00 85.69 78 PHE A C 1
ATOM 606 O O . PHE A 1 78 ? 5.541 -10.132 -10.038 1.00 85.69 78 PHE A O 1
ATOM 613 N N . GLY A 1 79 ? 5.826 -11.925 -8.728 1.00 83.75 79 GLY A N 1
ATOM 614 C CA . GLY A 1 79 ? 6.258 -11.172 -7.552 1.00 83.75 79 GLY A CA 1
ATOM 615 C C . GLY A 1 79 ? 5.191 -10.268 -6.936 1.00 83.75 79 GLY A C 1
ATOM 616 O O . GLY A 1 79 ? 5.552 -9.306 -6.264 1.00 83.75 79 GLY A O 1
ATOM 617 N N . TYR A 1 80 ? 3.900 -10.536 -7.148 1.00 86.62 80 TYR A N 1
ATOM 618 C CA . TYR A 1 80 ? 2.820 -9.826 -6.454 1.00 86.62 80 TYR A CA 1
ATOM 619 C C . TYR A 1 80 ? 2.470 -10.506 -5.113 1.00 86.62 80 TYR A C 1
ATOM 621 O O . TYR A 1 80 ? 2.682 -11.711 -4.966 1.00 86.62 80 TYR A O 1
ATOM 629 N N . PRO A 1 81 ? 1.925 -9.775 -4.121 1.00 88.75 81 PRO A N 1
ATOM 630 C CA . PRO A 1 81 ? 1.480 -10.347 -2.847 1.00 88.75 81 PRO A CA 1
ATOM 631 C C . PRO A 1 81 ? 0.406 -11.437 -3.002 1.00 88.75 81 PRO A C 1
ATOM 633 O O . PRO A 1 81 ? -0.632 -11.194 -3.609 1.00 88.75 81 PRO A O 1
ATOM 636 N N . LEU A 1 82 ? 0.617 -12.611 -2.396 1.00 89.56 82 LEU A N 1
ATOM 637 C CA . LEU A 1 82 ? -0.374 -13.699 -2.309 1.00 89.56 82 LEU A CA 1
ATOM 638 C C . LEU A 1 82 ? -0.987 -13.851 -0.923 1.00 89.56 82 LEU A C 1
ATOM 640 O O . LEU A 1 82 ? -2.141 -14.249 -0.792 1.00 89.56 82 LEU A O 1
ATOM 644 N N . ALA A 1 83 ? -0.191 -13.635 0.119 1.00 87.00 83 ALA A N 1
ATOM 645 C CA . ALA A 1 83 ? -0.640 -13.784 1.492 1.00 87.00 83 ALA A CA 1
ATOM 646 C C . ALA A 1 83 ? 0.133 -12.844 2.406 1.00 87.00 83 ALA A C 1
ATOM 648 O O . ALA A 1 83 ? 1.295 -12.524 2.152 1.00 87.00 83 ALA A O 1
ATOM 649 N N . VAL A 1 84 ? -0.515 -12.460 3.498 1.00 87.06 84 VAL A N 1
ATOM 650 C CA . VAL A 1 84 ? 0.096 -11.702 4.582 1.00 87.06 84 VAL A CA 1
ATOM 651 C C . VAL A 1 84 ? 0.247 -12.626 5.776 1.00 87.06 84 VAL A C 1
ATOM 653 O O . VAL A 1 84 ? -0.682 -13.352 6.129 1.00 87.06 84 VAL A O 1
ATOM 656 N N . ARG A 1 85 ? 1.424 -12.606 6.391 1.00 85.69 85 ARG A N 1
ATOM 657 C CA . ARG A 1 85 ? 1.691 -13.262 7.667 1.00 85.69 85 ARG A CA 1
ATOM 658 C C . ARG A 1 85 ? 1.831 -12.180 8.722 1.00 85.69 85 ARG A C 1
ATOM 660 O O . ARG A 1 85 ? 2.598 -11.240 8.536 1.00 85.69 85 ARG A O 1
ATOM 667 N N . VAL A 1 86 ? 1.095 -12.340 9.814 1.00 84.62 86 VAL A N 1
ATOM 668 C CA . VAL A 1 86 ? 1.104 -11.414 10.946 1.00 84.62 86 VAL A CA 1
ATOM 669 C C . VAL A 1 86 ? 1.533 -12.202 12.172 1.00 84.62 86 VAL A C 1
ATOM 671 O O . VAL A 1 86 ? 0.872 -13.168 12.555 1.00 84.62 86 VAL A O 1
ATOM 674 N N . ALA A 1 87 ? 2.674 -11.840 12.751 1.00 83.88 87 ALA A N 1
ATOM 675 C CA . ALA A 1 87 ? 3.088 -12.372 14.038 1.00 83.88 87 ALA A CA 1
ATOM 676 C C . ALA A 1 87 ? 2.131 -11.876 15.129 1.00 83.88 87 ALA A C 1
ATOM 678 O O . ALA A 1 87 ? 1.538 -10.804 15.009 1.00 83.88 87 ALA A O 1
ATOM 679 N N . LYS A 1 88 ? 1.982 -12.650 16.211 1.00 79.00 88 LYS A N 1
ATOM 680 C CA . LYS A 1 88 ? 1.115 -12.259 17.327 1.00 79.00 88 LYS A CA 1
ATOM 681 C C . LYS A 1 88 ? 1.529 -10.873 17.840 1.00 79.00 88 LYS A C 1
ATOM 683 O O . LYS A 1 88 ? 2.683 -10.653 18.213 1.00 79.00 88 LYS A O 1
ATOM 688 N N . GLY A 1 89 ? 0.574 -9.953 17.807 1.00 78.75 89 GLY A N 1
ATOM 689 C CA . GLY A 1 89 ? 0.712 -8.547 18.169 1.00 78.75 89 GLY A CA 1
ATOM 690 C C . GLY A 1 89 ? 0.007 -8.207 19.471 1.00 78.75 89 GLY A C 1
ATOM 691 O O . GLY A 1 89 ? -0.675 -9.052 20.059 1.00 78.75 89 GLY A O 1
ATOM 692 N N . GLU A 1 90 ? 0.117 -6.943 19.870 1.00 86.06 90 GLU A N 1
ATOM 693 C CA . GLU A 1 90 ? -0.950 -6.345 20.665 1.00 86.06 90 GLU A CA 1
ATOM 694 C C . GLU A 1 90 ? -2.183 -6.121 19.780 1.00 86.06 90 GLU A C 1
ATOM 696 O O . GLU A 1 90 ? -2.102 -5.908 18.567 1.00 86.06 90 GLU A O 1
ATOM 701 N N . SER A 1 91 ? -3.353 -6.189 20.394 1.00 91.31 91 SER A N 1
ATOM 702 C CA . SER A 1 91 ? -4.607 -5.815 19.759 1.00 91.31 91 SER A CA 1
ATOM 703 C C . SER A 1 91 ? -5.531 -5.262 20.822 1.00 91.31 91 SER A C 1
ATOM 705 O O . SER A 1 91 ? -5.611 -5.820 21.917 1.00 91.31 91 SER A O 1
ATOM 707 N N . ALA A 1 92 ? -6.250 -4.198 20.492 1.00 94.75 92 ALA A N 1
ATOM 708 C CA . ALA A 1 92 ? -7.277 -3.652 21.363 1.00 94.75 92 ALA A CA 1
ATOM 709 C C . ALA A 1 92 ? -8.655 -3.992 20.808 1.00 94.75 92 ALA A C 1
ATOM 711 O O . ALA A 1 92 ? -8.902 -3.824 19.613 1.00 94.75 92 ALA A O 1
ATOM 712 N N . GLU A 1 93 ? -9.559 -4.417 21.681 1.00 97.06 93 GLU A N 1
ATOM 713 C CA . GLU A 1 93 ? -10.977 -4.456 21.359 1.00 97.06 93 GLU A CA 1
ATOM 714 C C . GLU A 1 93 ? -11.593 -3.080 21.626 1.00 97.06 93 GLU A C 1
ATOM 716 O O . GLU A 1 93 ? -11.372 -2.474 22.675 1.00 97.06 93 GLU A O 1
ATOM 721 N N . VAL A 1 94 ? -12.329 -2.547 20.656 1.00 97.50 94 VAL A N 1
ATOM 722 C CA . VAL A 1 94 ? -12.943 -1.218 20.736 1.00 97.50 94 VAL A CA 1
ATOM 723 C C . VAL A 1 94 ? -14.338 -1.308 20.132 1.00 97.50 94 VAL A C 1
ATOM 725 O O . VAL A 1 94 ? -14.482 -1.637 18.960 1.00 97.50 94 VAL A O 1
ATOM 728 N N . ALA A 1 95 ? -15.383 -1.019 20.906 1.00 95.44 95 ALA A N 1
ATOM 729 C CA . ALA A 1 95 ? -16.770 -1.234 20.476 1.00 95.44 95 ALA A CA 1
ATOM 730 C C . ALA A 1 95 ? -17.275 -0.211 19.440 1.00 95.44 95 ALA A C 1
ATOM 732 O O . ALA A 1 95 ? -18.042 -0.571 18.543 1.00 95.44 95 ALA A O 1
ATOM 733 N N . ASP A 1 96 ? -16.824 1.043 19.514 1.00 97.56 96 ASP A N 1
ATOM 734 C CA . ASP A 1 96 ? -17.230 2.086 18.568 1.00 97.56 96 ASP A CA 1
ATOM 735 C C . ASP A 1 96 ? -16.493 1.962 17.224 1.00 97.56 96 ASP A C 1
ATOM 737 O O . ASP A 1 96 ? -15.263 1.885 17.172 1.00 97.56 96 ASP A O 1
ATOM 741 N N . LEU A 1 97 ? -17.248 1.958 16.122 1.00 96.44 97 LEU A N 1
ATOM 742 C CA . LEU A 1 97 ? -16.689 1.822 14.774 1.00 96.44 97 LEU A CA 1
ATOM 743 C C . LEU A 1 97 ? -15.842 3.037 14.378 1.00 96.44 97 LEU A C 1
ATOM 745 O O . LEU A 1 97 ? -14.783 2.868 13.771 1.00 96.44 97 LEU A O 1
ATOM 749 N N . GLY A 1 98 ? -16.290 4.249 14.710 1.00 97.56 98 GLY A N 1
ATOM 750 C CA . GLY A 1 98 ? -15.576 5.477 14.359 1.00 97.56 98 GLY A CA 1
ATOM 751 C C . GLY A 1 98 ? -14.208 5.551 15.038 1.00 97.56 98 GLY A C 1
ATOM 752 O O . GLY A 1 98 ? -13.199 5.825 14.385 1.00 97.56 98 GLY A O 1
ATOM 753 N N . GLU A 1 99 ? -14.160 5.238 16.332 1.00 98.06 99 GLU A N 1
ATOM 754 C CA . GLU A 1 99 ? -12.936 5.114 17.121 1.00 98.06 99 GLU A CA 1
ATOM 755 C C . GLU A 1 99 ? -12.024 4.021 16.567 1.00 98.06 99 GLU A C 1
ATOM 757 O O . GLU A 1 99 ? -10.839 4.282 16.346 1.00 98.06 99 GLU A O 1
ATOM 762 N N . ARG A 1 100 ? -12.560 2.825 16.274 1.00 97.81 100 ARG A N 1
ATOM 763 C CA . ARG A 1 100 ? -11.779 1.732 15.669 1.00 97.81 100 ARG A CA 1
ATOM 764 C C . ARG A 1 100 ? -11.086 2.171 14.394 1.00 97.81 100 ARG A C 1
ATOM 766 O O . ARG A 1 100 ? -9.870 2.038 14.282 1.00 97.81 100 ARG A O 1
ATOM 773 N N . VAL A 1 101 ? -11.854 2.693 13.439 1.00 98.12 101 VAL A N 1
ATOM 774 C CA . VAL A 1 101 ? -11.336 3.079 12.123 1.00 98.12 101 VAL A CA 1
ATOM 775 C C . VAL A 1 101 ? -10.299 4.188 12.260 1.00 98.12 101 VAL A C 1
ATOM 777 O 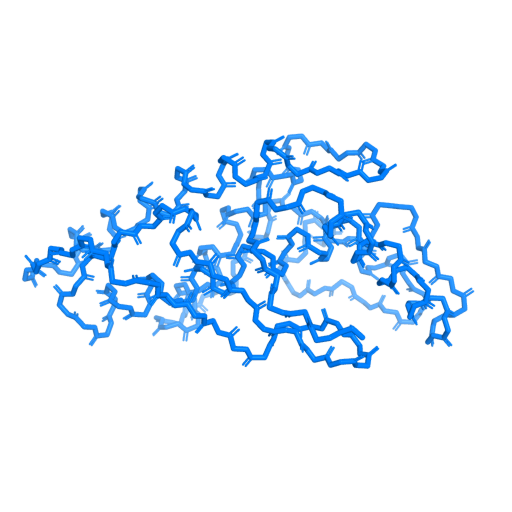O . VAL A 1 101 ? -9.247 4.106 11.632 1.00 98.12 101 VAL A O 1
ATOM 780 N N . ARG A 1 102 ? -10.534 5.185 13.121 1.00 98.31 102 ARG A N 1
ATOM 781 C CA . ARG A 1 102 ? -9.582 6.278 13.356 1.00 98.31 102 ARG A CA 1
ATOM 782 C C . ARG A 1 102 ? -8.282 5.799 14.006 1.00 98.31 102 ARG A C 1
ATOM 784 O O . ARG A 1 102 ? -7.208 6.200 13.560 1.00 98.31 102 ARG A O 1
ATOM 791 N N . ARG A 1 103 ? -8.345 4.933 15.022 1.00 98.25 103 ARG A N 1
ATOM 792 C CA . ARG A 1 103 ? -7.142 4.370 15.664 1.00 98.25 103 ARG A CA 1
ATOM 793 C C . ARG A 1 103 ? -6.364 3.463 14.719 1.00 98.25 103 ARG A C 1
ATOM 795 O O . ARG A 1 103 ? -5.146 3.586 14.626 1.00 98.25 103 ARG A O 1
ATOM 802 N N . ALA A 1 104 ? -7.066 2.601 13.987 1.00 98.25 104 ALA A N 1
ATOM 803 C CA . ALA A 1 104 ? -6.472 1.728 12.983 1.00 98.25 104 ALA A CA 1
ATOM 804 C C . ALA A 1 104 ? -5.807 2.536 11.858 1.00 98.25 104 ALA A C 1
ATOM 806 O O . ALA A 1 104 ? -4.684 2.228 11.468 1.00 98.25 104 ALA A O 1
ATOM 807 N N . GLN A 1 105 ? -6.447 3.618 11.400 1.00 98.50 105 GLN A N 1
ATOM 808 C CA . GLN A 1 105 ? -5.863 4.547 10.436 1.00 98.50 105 GLN A CA 1
ATOM 809 C C . GLN A 1 105 ? -4.579 5.179 10.969 1.00 98.50 105 GLN A C 1
ATOM 811 O O . GLN A 1 105 ? -3.584 5.218 10.253 1.00 98.50 105 GLN A O 1
ATOM 816 N N . ALA A 1 106 ? -4.591 5.682 12.204 1.00 98.31 106 ALA A N 1
ATOM 817 C CA . ALA A 1 106 ? -3.422 6.320 12.799 1.00 98.31 106 ALA A CA 1
ATOM 818 C C . ALA A 1 106 ? -2.239 5.343 12.904 1.00 98.31 106 ALA A C 1
ATOM 820 O O . ALA A 1 106 ? -1.136 5.676 12.472 1.00 98.31 106 ALA A O 1
ATOM 821 N N . GLY A 1 107 ? -2.483 4.123 13.397 1.00 97.31 107 GLY A N 1
ATOM 822 C CA . GLY A 1 107 ? -1.462 3.074 13.472 1.00 97.31 107 GLY A CA 1
ATOM 823 C C . GLY A 1 107 ? -0.932 2.676 12.093 1.00 97.31 107 GLY A C 1
ATOM 824 O O . GLY A 1 107 ? 0.279 2.646 11.879 1.00 97.31 107 GLY A O 1
ATOM 825 N N . TYR A 1 108 ? -1.830 2.454 11.129 1.00 97.88 108 TYR A N 1
ATOM 826 C CA . TYR A 1 108 ? -1.453 2.148 9.751 1.00 97.88 108 TYR A CA 1
ATOM 827 C C . TYR A 1 108 ? -0.608 3.258 9.118 1.00 97.88 108 TYR A C 1
ATOM 829 O O . TYR A 1 108 ? 0.407 2.965 8.495 1.00 97.88 108 TYR A O 1
ATOM 837 N N . LEU A 1 109 ? -1.010 4.525 9.250 1.00 98.31 109 LEU A N 1
ATOM 838 C CA . LEU A 1 109 ? -0.299 5.636 8.618 1.00 98.31 109 LEU A CA 1
ATOM 839 C C . LEU A 1 109 ? 1.094 5.835 9.219 1.00 98.31 109 LEU A C 1
ATOM 841 O O . LEU A 1 109 ? 2.031 6.079 8.466 1.00 98.31 109 LEU A O 1
ATOM 845 N N . ALA A 1 110 ? 1.258 5.645 10.531 1.00 97.25 110 ALA A N 1
ATOM 846 C CA . ALA A 1 110 ? 2.577 5.660 11.161 1.00 97.25 110 ALA A CA 1
ATOM 847 C C . ALA A 1 110 ? 3.490 4.550 10.600 1.00 97.25 110 ALA A C 1
ATOM 849 O O . ALA A 1 110 ? 4.638 4.805 10.232 1.00 97.25 110 ALA A O 1
ATOM 850 N N . ALA A 1 111 ? 2.962 3.330 10.464 1.00 95.38 111 ALA A N 1
ATOM 851 C CA . ALA A 1 111 ? 3.679 2.204 9.870 1.00 95.38 111 ALA A CA 1
ATOM 852 C C . ALA A 1 111 ? 4.013 2.437 8.386 1.00 95.38 111 ALA A C 1
ATOM 854 O O . ALA A 1 111 ? 5.136 2.188 7.941 1.00 95.38 111 ALA A O 1
ATOM 855 N N . ALA A 1 112 ? 3.052 2.953 7.619 1.00 96.81 112 ALA A N 1
ATOM 856 C CA . ALA A 1 112 ? 3.210 3.270 6.208 1.00 96.81 112 ALA A CA 1
ATOM 857 C C . ALA A 1 112 ? 4.280 4.344 5.983 1.00 96.81 112 ALA A C 1
ATOM 859 O O . ALA A 1 112 ? 5.098 4.195 5.076 1.00 96.81 112 ALA A O 1
ATOM 860 N N . ASP A 1 113 ? 4.316 5.384 6.816 1.00 96.88 113 ASP A N 1
ATOM 861 C CA . ASP A 1 113 ? 5.328 6.438 6.747 1.00 96.88 113 ASP A CA 1
ATOM 862 C C . ASP A 1 113 ? 6.728 5.893 7.061 1.00 96.88 113 ASP A C 1
ATOM 864 O O . ASP A 1 113 ? 7.684 6.225 6.352 1.00 96.88 113 ASP A O 1
ATOM 868 N N . ALA A 1 114 ? 6.858 5.000 8.050 1.00 94.38 114 ALA A N 1
ATOM 869 C CA . ALA A 1 114 ? 8.122 4.332 8.361 1.00 94.38 114 ALA A CA 1
ATOM 870 C C . ALA A 1 114 ? 8.621 3.478 7.179 1.00 94.38 114 ALA A C 1
ATOM 872 O O . ALA A 1 114 ? 9.760 3.646 6.731 1.00 94.38 114 ALA A O 1
ATOM 873 N N . ILE A 1 115 ? 7.751 2.632 6.611 1.00 93.56 115 ILE A N 1
ATOM 874 C CA . ILE A 1 115 ? 8.057 1.810 5.426 1.00 93.56 115 ILE A CA 1
ATOM 875 C C . ILE A 1 115 ? 8.452 2.703 4.245 1.00 93.56 115 ILE A C 1
ATOM 877 O O . ILE A 1 115 ? 9.494 2.500 3.624 1.00 93.56 115 ILE A O 1
ATOM 881 N N . ALA A 1 116 ? 7.642 3.715 3.932 1.00 95.12 116 ALA A N 1
ATOM 882 C CA . ALA A 1 116 ? 7.844 4.576 2.773 1.00 95.12 116 ALA A CA 1
ATOM 883 C C . ALA A 1 116 ? 9.114 5.434 2.885 1.00 95.12 116 ALA A C 1
ATOM 885 O O . ALA A 1 116 ? 9.754 5.718 1.867 1.00 95.12 116 ALA A O 1
ATOM 886 N N . THR A 1 117 ? 9.498 5.827 4.101 1.00 93.69 117 THR A N 1
ATOM 887 C CA . THR A 1 117 ? 10.734 6.575 4.371 1.00 93.69 117 THR A CA 1
ATOM 888 C C . THR A 1 117 ? 11.964 5.685 4.215 1.00 93.69 117 THR A C 1
ATOM 890 O O . THR A 1 117 ? 12.904 6.070 3.521 1.00 93.69 117 THR A O 1
ATOM 893 N N . ALA A 1 118 ? 11.937 4.475 4.780 1.00 92.56 118 ALA A N 1
ATOM 894 C CA . ALA A 1 118 ? 13.043 3.519 4.694 1.00 92.56 118 ALA A CA 1
ATOM 895 C C . ALA A 1 118 ? 13.162 2.830 3.320 1.00 92.56 118 ALA A C 1
ATOM 897 O O . ALA A 1 118 ? 14.173 2.188 3.037 1.00 92.56 118 ALA A O 1
ATOM 898 N N . PHE A 1 119 ? 12.148 2.955 2.455 1.00 93.12 119 PHE A N 1
ATOM 899 C CA . PHE A 1 119 ? 12.078 2.223 1.194 1.00 93.12 119 PHE A CA 1
ATOM 900 C C . PHE A 1 119 ? 13.292 2.505 0.276 1.00 93.12 119 PHE A C 1
ATOM 902 O O . PHE A 1 119 ? 13.485 3.661 -0.147 1.00 93.12 119 PHE A O 1
ATOM 909 N N . PRO A 1 120 ? 14.078 1.471 -0.094 1.00 91.88 120 PRO A N 1
ATOM 910 C CA . PRO A 1 120 ? 15.317 1.605 -0.858 1.00 91.88 120 PRO A CA 1
ATOM 911 C C . PRO A 1 120 ? 15.027 1.744 -2.359 1.00 91.88 120 PRO A C 1
ATOM 913 O O . PRO A 1 120 ? 15.360 0.880 -3.169 1.00 91.88 120 PRO A O 1
ATOM 916 N N . ALA A 1 121 ? 14.363 2.835 -2.742 1.00 87.62 121 ALA A N 1
ATOM 917 C CA . ALA A 1 121 ? 13.996 3.071 -4.132 1.00 87.62 121 ALA A CA 1
ATOM 918 C C . ALA A 1 121 ? 15.237 3.174 -5.031 1.00 87.62 121 ALA A C 1
ATOM 920 O O . ALA A 1 121 ? 16.113 4.001 -4.790 1.00 87.62 121 ALA A O 1
ATOM 921 N N . ALA A 1 122 ? 15.245 2.415 -6.129 1.00 83.44 122 ALA A N 1
ATOM 922 C CA . ALA A 1 122 ? 16.297 2.481 -7.148 1.00 83.44 122 ALA A CA 1
ATOM 923 C C . ALA A 1 122 ? 16.332 3.826 -7.906 1.00 83.44 122 ALA A C 1
ATOM 925 O O . ALA A 1 122 ? 17.350 4.216 -8.467 1.00 83.44 122 ALA A O 1
ATOM 926 N N . HIS A 1 123 ? 15.214 4.556 -7.911 1.00 88.44 123 HIS A N 1
ATOM 927 C CA . HIS A 1 123 ? 15.079 5.871 -8.532 1.00 88.44 123 HIS A CA 1
ATOM 928 C C . HIS A 1 123 ? 14.474 6.860 -7.542 1.00 88.44 123 HIS A C 1
ATOM 930 O O . HIS A 1 123 ? 13.756 6.476 -6.614 1.00 88.44 123 HIS A O 1
ATOM 936 N N . ARG A 1 124 ? 14.719 8.155 -7.766 1.00 89.25 124 ARG A N 1
ATOM 937 C CA . ARG A 1 124 ? 14.143 9.216 -6.938 1.00 89.25 124 ARG A CA 1
ATOM 938 C C . ARG A 1 124 ? 12.616 9.126 -6.962 1.00 89.25 124 ARG A C 1
ATOM 940 O O . ARG A 1 124 ? 11.995 9.244 -8.011 1.00 89.25 124 ARG A O 1
ATOM 947 N N . MET A 1 125 ? 12.026 8.981 -5.781 1.00 94.56 125 MET A N 1
ATOM 948 C CA . MET A 1 125 ? 10.583 9.071 -5.563 1.00 94.56 125 MET A CA 1
ATOM 949 C C . MET A 1 125 ? 10.308 10.289 -4.689 1.00 94.56 125 MET A C 1
ATOM 951 O O . MET A 1 125 ? 10.977 10.478 -3.671 1.00 94.56 125 MET A O 1
ATOM 955 N N . SER A 1 126 ? 9.344 11.121 -5.081 1.00 94.62 126 SER A N 1
ATOM 956 C CA . SER A 1 126 ? 8.973 12.304 -4.298 1.00 94.62 126 SER A CA 1
ATOM 957 C C . SER A 1 126 ? 8.275 11.913 -2.993 1.00 94.62 126 SER A C 1
ATOM 959 O O . SER A 1 126 ? 7.686 10.836 -2.889 1.00 94.62 126 SER A O 1
ATOM 961 N N . SER A 1 127 ? 8.279 12.810 -2.004 1.00 94.25 127 SER A N 1
ATOM 962 C CA . SER A 1 127 ? 7.509 12.635 -0.764 1.00 94.25 127 SER A CA 1
ATOM 963 C C . SER A 1 127 ? 6.016 12.447 -1.046 1.00 94.25 127 SER A C 1
ATOM 965 O O . SER A 1 127 ? 5.382 11.578 -0.455 1.00 94.25 127 SER A O 1
ATOM 967 N N . ARG A 1 128 ? 5.470 13.189 -2.020 1.00 94.75 128 ARG A N 1
ATOM 968 C CA . ARG A 1 128 ? 4.087 13.022 -2.489 1.00 94.75 128 ARG A CA 1
ATOM 969 C C . ARG A 1 128 ? 3.827 11.616 -3.023 1.00 94.75 128 ARG A C 1
ATOM 971 O O . ARG A 1 128 ? 2.770 11.062 -2.760 1.00 94.75 128 ARG A O 1
ATOM 978 N N . GLN A 1 129 ? 4.774 11.028 -3.753 1.00 94.88 129 GLN A N 1
ATOM 979 C CA . GLN A 1 129 ? 4.631 9.660 -4.239 1.00 94.88 129 GLN A CA 1
ATOM 980 C C . GLN A 1 129 ? 4.746 8.647 -3.097 1.00 94.88 129 GLN A C 1
ATOM 982 O O . GLN A 1 129 ? 3.894 7.778 -2.999 1.00 94.88 129 GLN A O 1
ATOM 987 N N . ARG A 1 130 ? 5.758 8.773 -2.230 1.00 96.31 130 ARG A N 1
ATOM 988 C CA . ARG A 1 130 ? 6.024 7.838 -1.123 1.00 96.31 130 ARG A CA 1
ATOM 989 C C . ARG A 1 130 ? 4.917 7.858 -0.067 1.00 96.31 130 ARG A C 1
ATOM 991 O O . ARG A 1 130 ? 4.227 6.863 0.119 1.00 96.31 130 ARG A O 1
ATOM 998 N N . LEU A 1 131 ? 4.714 9.005 0.575 1.00 97.31 131 LEU A N 1
ATOM 999 C CA . LEU A 1 131 ? 3.764 9.162 1.683 1.00 97.31 131 LEU A CA 1
ATOM 1000 C C . LEU A 1 131 ? 2.316 9.185 1.180 1.00 97.31 131 LEU A C 1
ATOM 1002 O O . LEU A 1 131 ? 1.408 8.655 1.819 1.00 97.31 131 LEU A O 1
ATOM 1006 N N . GLY A 1 132 ? 2.093 9.752 -0.012 1.00 97.50 132 GLY A N 1
ATOM 1007 C CA . GLY A 1 132 ? 0.784 9.698 -0.660 1.00 97.50 132 GLY A CA 1
ATOM 1008 C C . GLY A 1 132 ? 0.355 8.266 -0.980 1.00 97.50 132 GLY A C 1
ATOM 1009 O O . GLY A 1 132 ? -0.830 7.973 -0.882 1.00 97.50 132 GLY A O 1
ATOM 1010 N N . MET A 1 133 ? 1.290 7.352 -1.285 1.00 97.75 133 MET A N 1
ATOM 1011 C CA . MET A 1 133 ? 0.962 5.944 -1.547 1.00 97.75 133 MET A CA 1
ATOM 1012 C C . MET A 1 133 ? 0.351 5.280 -0.313 1.00 97.75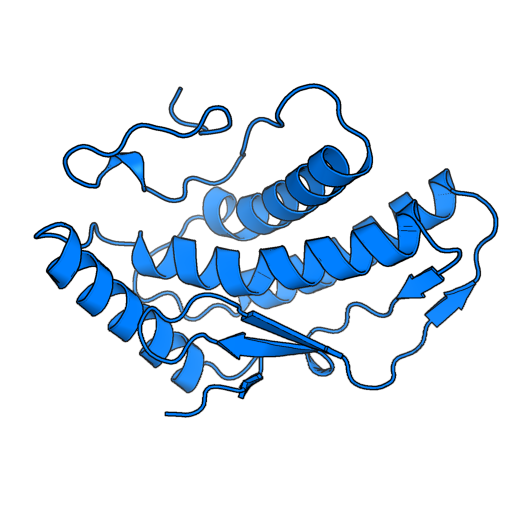 133 MET A C 1
ATOM 1014 O O . MET A 1 133 ? -0.650 4.584 -0.446 1.00 97.75 133 MET A O 1
ATOM 1018 N N . GLY A 1 134 ? 0.896 5.537 0.882 1.00 97.75 134 GLY A N 1
ATOM 1019 C CA . GLY A 1 134 ? 0.327 5.036 2.137 1.00 97.75 134 GLY A CA 1
ATOM 1020 C C . GLY A 1 134 ? -1.115 5.507 2.323 1.00 97.75 134 GLY A C 1
ATOM 1021 O O . GLY A 1 134 ? -2.032 4.702 2.475 1.00 97.75 134 GLY A O 1
ATOM 1022 N N . ARG A 1 135 ? -1.353 6.816 2.186 1.00 98.06 135 ARG A N 1
ATOM 1023 C CA . ARG A 1 135 ? -2.710 7.387 2.266 1.00 98.06 135 ARG A CA 1
ATOM 1024 C C . ARG A 1 135 ? -3.657 6.820 1.206 1.00 98.06 135 ARG A C 1
ATOM 1026 O O . ARG A 1 135 ? -4.823 6.555 1.500 1.00 98.06 135 ARG A O 1
ATOM 1033 N N . ASP A 1 136 ? -3.169 6.603 -0.011 1.00 97.94 136 ASP A N 1
ATOM 1034 C CA . ASP A 1 136 ? -3.945 6.010 -1.100 1.00 97.94 136 ASP A CA 1
ATOM 1035 C C . ASP A 1 136 ? -4.362 4.573 -0.799 1.00 97.94 136 ASP A C 1
ATOM 1037 O O . ASP A 1 136 ? -5.509 4.214 -1.062 1.00 97.94 136 ASP A O 1
ATOM 1041 N N . MET A 1 137 ? -3.465 3.760 -0.233 1.00 97.81 137 MET A N 1
ATOM 1042 C CA . MET A 1 137 ? -3.770 2.372 0.120 1.00 97.81 137 MET A CA 1
ATOM 1043 C C . MET A 1 137 ? -4.803 2.294 1.244 1.00 97.81 137 MET A C 1
ATOM 1045 O O . MET A 1 137 ? -5.743 1.509 1.137 1.00 97.81 137 MET A O 1
ATOM 1049 N N . TRP A 1 138 ? -4.713 3.164 2.259 1.00 98.25 138 TRP A N 1
ATOM 1050 C CA . TRP A 1 138 ? -5.747 3.257 3.297 1.00 98.25 138 TRP A CA 1
ATOM 1051 C C . TRP A 1 138 ? -7.119 3.616 2.718 1.00 98.25 138 TRP A C 1
ATOM 1053 O O . TRP A 1 138 ? -8.105 2.916 2.952 1.00 98.25 138 TRP A O 1
ATOM 1063 N N . ARG A 1 139 ? -7.189 4.685 1.911 1.00 97.62 139 ARG A N 1
ATOM 1064 C CA . ARG A 1 139 ? -8.444 5.099 1.262 1.00 97.62 139 ARG A CA 1
ATOM 1065 C C . ARG A 1 139 ? -8.999 4.006 0.355 1.00 97.62 139 ARG A C 1
ATOM 1067 O O . ARG A 1 139 ? -10.203 3.772 0.353 1.00 97.62 139 ARG A O 1
ATOM 1074 N N . GLY A 1 140 ? -8.130 3.329 -0.393 1.00 97.50 140 GLY A N 1
ATOM 1075 C CA . GLY A 1 140 ? -8.498 2.198 -1.237 1.00 97.50 140 GLY A CA 1
ATOM 1076 C C . GLY A 1 140 ? -9.068 1.028 -0.434 1.00 97.50 140 GLY A C 1
ATOM 1077 O O . GLY A 1 140 ? -10.080 0.463 -0.839 1.00 97.50 140 GLY A O 1
ATOM 1078 N N . ALA A 1 141 ? -8.467 0.688 0.709 1.00 97.81 141 ALA A N 1
ATOM 1079 C CA . ALA A 1 141 ? -8.967 -0.347 1.612 1.00 97.81 141 ALA A CA 1
ATOM 1080 C C . ALA A 1 141 ? -10.351 0.001 2.177 1.00 97.81 141 ALA A C 1
ATOM 1082 O O . ALA A 1 141 ? -11.273 -0.809 2.085 1.00 97.81 141 ALA A O 1
ATOM 1083 N N . LEU A 1 142 ? -10.534 1.228 2.676 1.00 97.44 142 LEU A N 1
ATOM 1084 C CA . LEU A 1 142 ? -11.841 1.679 3.157 1.00 97.44 142 LEU A CA 1
ATOM 1085 C C . LEU A 1 142 ? -12.896 1.681 2.049 1.00 97.44 142 LEU A C 1
ATOM 1087 O O . LEU A 1 142 ? -14.002 1.212 2.286 1.00 97.44 142 LEU A O 1
ATOM 1091 N N . HIS A 1 143 ? -12.560 2.132 0.838 1.00 96.69 143 HIS A N 1
ATOM 1092 C CA . HIS A 1 143 ? -13.477 2.086 -0.302 1.00 96.69 143 HIS A CA 1
ATOM 1093 C C . HIS A 1 143 ? -13.913 0.650 -0.643 1.00 96.69 143 HIS A C 1
ATOM 1095 O O . HIS A 1 143 ? -15.097 0.410 -0.856 1.00 96.69 143 HIS A O 1
ATOM 1101 N N . ARG A 1 144 ? -12.997 -0.331 -0.631 1.00 96.38 144 ARG A N 1
ATOM 1102 C CA . ARG A 1 144 ? -13.354 -1.746 -0.867 1.00 96.38 144 ARG A CA 1
ATOM 1103 C C . ARG A 1 144 ? -14.303 -2.298 0.203 1.00 96.38 144 ARG A C 1
ATOM 1105 O O . ARG A 1 144 ? -15.132 -3.149 -0.101 1.00 96.38 144 ARG A O 1
ATOM 1112 N N . LEU A 1 145 ? -14.186 -1.829 1.446 1.00 97.44 145 LEU A N 1
ATOM 1113 C CA . LEU A 1 145 ? -14.983 -2.313 2.576 1.00 97.44 145 LEU A CA 1
ATOM 1114 C C . LEU A 1 145 ? -16.320 -1.574 2.741 1.00 97.44 145 LEU A C 1
ATOM 1116 O O . LEU A 1 145 ? -17.322 -2.187 3.105 1.00 97.44 145 LEU A O 1
ATOM 1120 N N . LEU A 1 146 ? -16.344 -0.267 2.504 1.00 95.50 146 LEU A N 1
ATOM 1121 C CA . LEU A 1 146 ? -17.483 0.612 2.789 1.00 95.50 146 LEU A CA 1
AT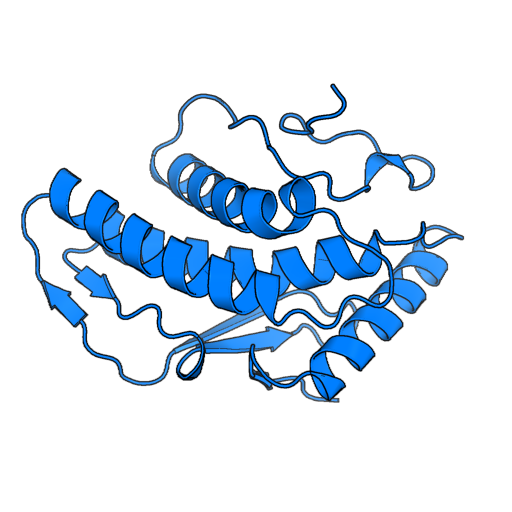OM 1122 C C . LEU A 1 146 ? -18.197 1.104 1.520 1.00 95.50 146 LEU A C 1
ATOM 1124 O O . LEU A 1 146 ? -19.294 1.646 1.613 1.00 95.50 146 LEU A O 1
ATOM 1128 N N . GLY A 1 147 ? -17.604 0.910 0.341 1.00 94.81 147 GLY A N 1
ATOM 1129 C CA . GLY A 1 147 ? -18.114 1.422 -0.928 1.00 94.81 147 GLY A CA 1
ATOM 1130 C C . GLY A 1 147 ? -17.847 2.919 -1.125 1.00 94.81 147 GLY A C 1
ATOM 1131 O O . GLY A 1 147 ? -16.833 3.462 -0.679 1.00 94.81 147 GLY A O 1
ATOM 1132 N N . GLY A 1 148 ? -18.753 3.590 -1.840 1.00 91.19 148 GLY A N 1
ATOM 1133 C CA . GLY A 1 148 ? -18.676 5.023 -2.144 1.00 91.19 148 GLY A CA 1
ATOM 1134 C C . GLY A 1 148 ? -17.877 5.363 -3.411 1.00 91.19 148 GLY A C 1
ATOM 1135 O O . GLY A 1 148 ? -17.527 4.470 -4.181 1.00 91.19 148 GLY A O 1
ATOM 1136 N N . PRO A 1 149 ? -17.604 6.655 -3.668 1.00 90.25 149 PRO A N 1
ATOM 1137 C CA . PRO A 1 149 ? -16.830 7.081 -4.830 1.00 90.25 149 PRO A CA 1
ATOM 1138 C C . PRO A 1 149 ? -15.401 6.533 -4.806 1.00 90.25 149 PRO A C 1
ATOM 1140 O O . PRO A 1 149 ? -14.777 6.454 -3.746 1.00 90.25 149 PRO A O 1
ATOM 1143 N N . LEU A 1 150 ? -14.858 6.218 -5.984 1.00 90.44 150 LEU A N 1
ATOM 1144 C CA . LEU A 1 150 ? -13.464 5.804 -6.115 1.00 90.44 150 LEU A CA 1
ATOM 1145 C C . LEU A 1 150 ? -12.541 6.931 -5.608 1.00 90.44 150 LEU A C 1
ATOM 1147 O O . LEU A 1 150 ? -12.610 8.050 -6.131 1.00 90.44 150 LEU A O 1
ATOM 1151 N N . PRO A 1 151 ? -11.672 6.680 -4.610 1.00 94.06 151 PRO A N 1
ATOM 1152 C CA . PRO A 1 151 ? -10.820 7.723 -4.066 1.00 94.06 151 PRO A CA 1
ATOM 1153 C C . PRO A 1 151 ? -9.795 8.181 -5.104 1.00 94.06 151 PRO A C 1
ATOM 1155 O O . PRO A 1 151 ? -9.099 7.372 -5.725 1.00 94.06 151 PRO A O 1
ATOM 1158 N N . ARG A 1 152 ? -9.659 9.503 -5.251 1.00 94.38 152 ARG A N 1
ATOM 1159 C CA . ARG A 1 152 ? -8.555 10.094 -6.011 1.00 94.38 152 ARG A CA 1
ATOM 1160 C C . ARG A 1 152 ? -7.243 9.841 -5.278 1.00 94.38 152 ARG A C 1
ATOM 1162 O O . ARG A 1 152 ? -7.134 10.101 -4.079 1.00 94.38 152 ARG A O 1
ATOM 1169 N N . ARG A 1 153 ? -6.252 9.348 -6.013 1.00 95.50 153 ARG A N 1
ATOM 1170 C CA . ARG A 1 153 ? -4.911 9.081 -5.504 1.00 95.50 153 ARG A CA 1
ATOM 1171 C C . ARG A 1 153 ? -4.098 10.367 -5.411 1.00 95.50 153 ARG A C 1
ATOM 1173 O O . ARG A 1 153 ? -4.217 11.261 -6.244 1.00 95.50 153 ARG A O 1
ATOM 1180 N N . GLU A 1 154 ? -3.218 10.433 -4.424 1.00 95.69 154 GLU A N 1
ATOM 1181 C CA . GLU A 1 154 ? -2.163 11.444 -4.323 1.00 95.69 154 GLU A CA 1
ATOM 1182 C C . GLU A 1 154 ? -0.884 11.003 -5.032 1.00 95.69 154 GLU A C 1
ATOM 1184 O O . GLU A 1 154 ? -0.168 11.838 -5.599 1.00 95.69 154 GLU A O 1
ATOM 1189 N N . SER A 1 155 ? -0.598 9.700 -4.974 1.00 95.75 155 SER A N 1
ATOM 1190 C CA . SER A 1 155 ? 0.594 9.073 -5.527 1.00 95.75 155 SER A CA 1
ATOM 1191 C C . SER A 1 155 ? 0.387 8.632 -6.970 1.00 95.75 155 SER A C 1
ATOM 1193 O O . SER A 1 155 ? -0.665 8.125 -7.367 1.00 95.75 155 SER A O 1
ATOM 1195 N N . CYS A 1 156 ? 1.440 8.787 -7.767 1.00 94.00 156 CYS A N 1
ATOM 1196 C CA . CYS A 1 156 ? 1.488 8.271 -9.123 1.00 94.00 156 CYS A CA 1
ATOM 1197 C C . CYS A 1 156 ? 2.240 6.932 -9.146 1.00 94.00 156 CYS A C 1
ATOM 1199 O O . CYS A 1 156 ? 3.407 6.876 -8.759 1.00 94.00 156 CYS A O 1
ATOM 1201 N N . CYS A 1 157 ? 1.595 5.865 -9.624 1.00 92.44 157 CYS A N 1
ATOM 1202 C CA . CYS A 1 157 ? 2.237 4.560 -9.840 1.00 92.44 157 CYS A CA 1
ATOM 1203 C C . CYS A 1 157 ? 2.936 4.441 -11.204 1.00 92.44 157 CYS A C 1
ATOM 1205 O O . CYS A 1 157 ? 3.578 3.433 -11.464 1.00 92.44 157 CYS A O 1
ATOM 1207 N N . LEU A 1 158 ? 2.816 5.460 -12.069 1.00 93.81 158 LEU A N 1
ATOM 1208 C CA . LEU A 1 158 ? 3.423 5.516 -13.407 1.00 93.81 158 LEU A CA 1
ATOM 1209 C C . LEU A 1 158 ? 2.943 4.427 -14.383 1.00 93.81 158 LEU A C 1
ATOM 1211 O O . LEU A 1 158 ? 3.529 4.274 -15.447 1.00 93.81 158 LEU A O 1
ATOM 1215 N N . LEU A 1 159 ? 1.850 3.720 -14.075 1.00 91.00 159 LEU A N 1
ATOM 1216 C CA . LEU A 1 159 ? 1.303 2.683 -14.957 1.00 91.00 159 LEU A CA 1
ATOM 1217 C C . LEU A 1 159 ? 0.970 3.216 -16.362 1.00 91.00 159 LEU A C 1
ATOM 1219 O O . LEU A 1 159 ? 1.212 2.531 -17.345 1.00 91.00 159 LEU A O 1
ATOM 1223 N N . TYR A 1 160 ? 0.492 4.461 -16.457 1.00 90.25 160 TYR A N 1
ATOM 1224 C CA . TYR A 1 160 ? 0.183 5.124 -17.733 1.00 90.25 160 TYR A CA 1
ATOM 1225 C C . TYR A 1 160 ? 1.400 5.293 -18.659 1.00 90.25 160 TYR A C 1
ATOM 1227 O O . TYR A 1 160 ? 1.233 5.615 -19.829 1.00 90.25 160 TYR A O 1
ATOM 1235 N N . ALA A 1 161 ? 2.621 5.153 -18.132 1.00 92.44 161 ALA A N 1
ATOM 1236 C CA . ALA A 1 161 ? 3.844 5.243 -18.920 1.00 92.44 161 ALA A CA 1
ATOM 1237 C C . ALA A 1 161 ? 4.188 3.919 -19.626 1.00 92.44 161 ALA A C 1
ATOM 1239 O O . ALA A 1 161 ? 5.146 3.881 -20.396 1.00 92.44 161 ALA A O 1
ATOM 1240 N N . LEU A 1 162 ? 3.445 2.836 -19.364 1.00 93.25 162 LEU A N 1
ATOM 1241 C CA . LEU A 1 162 ? 3.570 1.594 -20.119 1.00 93.25 162 LEU A CA 1
ATOM 1242 C C . LEU A 1 162 ? 2.790 1.660 -21.442 1.00 93.25 162 LEU A C 1
ATOM 1244 O O . LEU A 1 162 ? 1.700 2.237 -21.482 1.00 93.25 162 LEU A O 1
ATOM 1248 N N . PRO A 1 163 ? 3.300 1.025 -22.514 1.00 91.81 163 PRO A N 1
ATOM 1249 C CA . PRO A 1 163 ? 2.568 0.885 -23.767 1.00 91.81 163 PRO A CA 1
ATOM 1250 C C . PRO A 1 163 ? 1.193 0.246 -23.553 1.00 91.81 163 PRO A C 1
ATOM 1252 O O . PRO A 1 163 ? 1.067 -0.724 -22.808 1.00 91.81 163 PRO A O 1
ATOM 1255 N N . ALA A 1 164 ? 0.171 0.791 -24.219 1.00 88.38 164 ALA A N 1
ATOM 1256 C CA . ALA A 1 164 ? -1.216 0.310 -24.179 1.00 88.38 164 ALA A CA 1
ATOM 1257 C C . ALA A 1 164 ? -1.880 0.262 -22.783 1.00 88.38 164 ALA A C 1
ATOM 1259 O O . ALA A 1 164 ? -2.971 -0.289 -22.644 1.00 88.38 164 ALA A O 1
ATOM 1260 N N . MET A 1 165 ? -1.271 0.865 -21.755 1.00 91.38 165 MET A N 1
ATOM 1261 C CA . MET A 1 165 ? -1.861 0.968 -20.420 1.00 91.38 165 MET A CA 1
ATOM 1262 C C . MET A 1 165 ? -2.529 2.325 -20.223 1.00 91.38 165 MET A C 1
ATOM 1264 O O . MET A 1 165 ? -1.959 3.377 -20.511 1.00 91.38 165 MET A O 1
ATOM 1268 N N . HIS A 1 166 ? -3.740 2.306 -19.672 1.00 88.94 166 HIS A N 1
ATOM 1269 C CA . HIS A 1 166 ? -4.505 3.515 -19.387 1.00 88.94 166 HIS A CA 1
ATO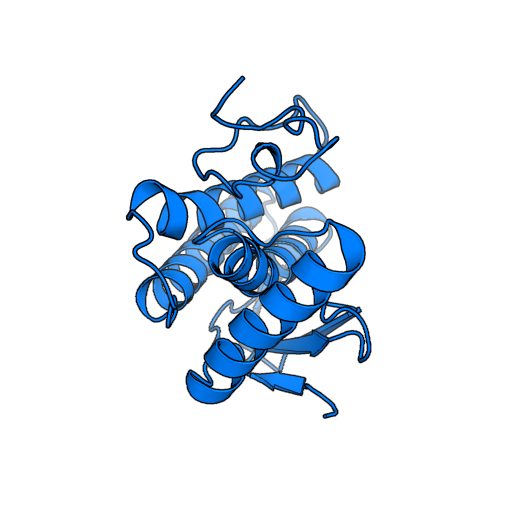M 1270 C C . HIS A 1 166 ? -4.420 3.894 -17.901 1.00 88.94 166 HIS A C 1
ATOM 1272 O O . HIS A 1 166 ? -4.288 3.017 -17.039 1.00 88.94 166 HIS A O 1
ATOM 1278 N N . PRO A 1 167 ? -4.508 5.195 -17.562 1.00 89.25 167 PRO A N 1
ATOM 1279 C CA . PRO A 1 167 ? -4.656 5.624 -16.178 1.00 89.25 167 PRO A CA 1
ATOM 1280 C C . PRO A 1 167 ? -5.839 4.920 -15.500 1.00 89.25 167 PRO A C 1
ATOM 1282 O O . PRO A 1 167 ? -6.930 4.847 -16.062 1.00 89.25 167 PRO A O 1
ATOM 1285 N N . CYS A 1 168 ? -5.648 4.432 -14.273 1.00 86.12 168 CYS A N 1
ATOM 1286 C CA . CYS A 1 168 ? -6.772 3.935 -13.481 1.00 86.12 168 CYS A CA 1
ATOM 1287 C C . CYS A 1 168 ? -7.716 5.088 -13.099 1.00 86.12 168 CYS A C 1
ATOM 1289 O O . CYS A 1 168 ? -7.290 6.240 -13.030 1.00 86.12 168 CYS A O 1
ATOM 1291 N N . GLY A 1 169 ? -8.979 4.785 -12.776 1.00 85.75 169 GLY A N 1
ATOM 1292 C CA . GLY A 1 169 ? -9.985 5.818 -12.479 1.00 85.75 169 GLY A CA 1
ATOM 1293 C C . GLY A 1 169 ? -9.633 6.758 -11.314 1.00 85.75 169 GLY A C 1
ATOM 1294 O O . GLY A 1 169 ? -10.159 7.860 -11.237 1.00 85.75 169 GLY A O 1
ATOM 1295 N N . GLY A 1 170 ? -8.732 6.345 -10.416 1.00 87.44 170 GLY A N 1
ATOM 1296 C CA . GLY A 1 170 ? -8.239 7.172 -9.311 1.00 87.44 170 GLY A CA 1
ATOM 1297 C C . GLY A 1 170 ? -6.909 7.877 -9.593 1.00 87.44 170 GLY A C 1
ATOM 1298 O O . GLY A 1 170 ? -6.353 8.473 -8.679 1.00 87.44 170 GLY A O 1
ATOM 1299 N N . CYS A 1 171 ? -6.339 7.767 -10.795 1.00 90.56 171 CYS A N 1
ATOM 1300 C CA . CYS A 1 171 ? -4.995 8.260 -11.107 1.00 90.56 171 CYS A CA 1
ATOM 1301 C C . CYS A 1 171 ? -4.873 9.786 -10.896 1.00 90.56 171 CYS A C 1
ATOM 1303 O O . CYS A 1 171 ? -5.734 10.526 -11.352 1.00 90.56 171 CYS A O 1
ATOM 1305 N N . PRO A 1 172 ? -3.782 10.312 -10.303 1.00 91.06 172 PRO A N 1
ATOM 1306 C CA . PRO A 1 172 ? -3.595 11.764 -10.140 1.00 91.06 172 PRO A CA 1
ATOM 1307 C C . PRO A 1 172 ? -3.255 12.502 -11.448 1.00 91.06 172 PRO A C 1
ATOM 1309 O O . PRO A 1 172 ? -2.899 13.680 -11.423 1.00 91.06 172 PRO A O 1
ATOM 1312 N N . ARG A 1 173 ? -3.223 11.789 -12.578 1.00 87.00 173 ARG A N 1
ATOM 1313 C CA . ARG A 1 173 ? -2.883 12.323 -13.905 1.00 87.00 173 ARG A CA 1
ATOM 1314 C C . ARG A 1 173 ? -4.104 12.473 -14.814 1.00 87.00 173 ARG A C 1
ATOM 1316 O O . ARG A 1 173 ? -3.916 12.909 -15.945 1.00 87.00 173 ARG A O 1
ATOM 1323 N N . VAL A 1 174 ? -5.290 12.099 -14.327 1.00 82.31 174 VAL A N 1
ATOM 1324 C CA . VAL A 1 174 ? -6.584 12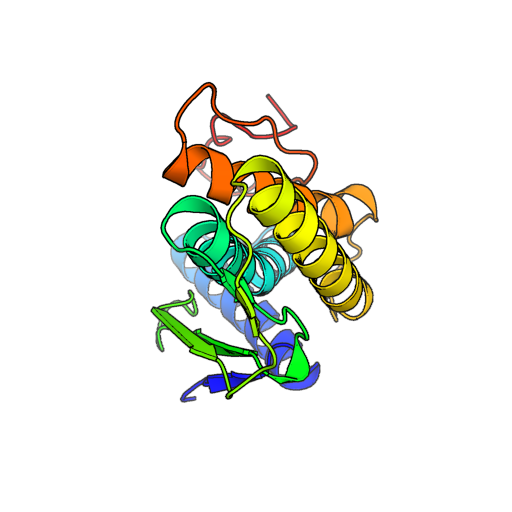.340 -14.981 1.00 82.31 174 VAL A CA 1
ATOM 1325 C C . VAL A 1 174 ? -7.360 13.437 -14.270 1.00 82.31 174 VAL A C 1
ATOM 1327 O O . VAL A 1 174 ? -7.086 13.673 -13.069 1.00 82.31 174 VAL A O 1
#

Organism: NCBI:txid262209